Protein AF-A0A1G8YB36-F1 (afdb_monomer_lite)

Sequence (143 aa):
MKQILKNLIFAVAFITGFSSIAQTKIDSLIQKIDNKDVYLIFAQKMSPRISGSFGSEMVSIGKKATPELIKILDDHNKGIAAHVILSKIYNWEEPICCDVMSDGRIEIVFLNGLKIHIENNNLSATAEDLKANKAKWKQYTET

Radius of gyration: 20.12 Å; chains: 1; bounding box: 50×30×69 Å

Organism: NCBI:txid1128970

Foldseek 3Di:
DPPPPPPPPPPPPPPPPPLPVLVVLLVVLQVVAFQLQWAWDDDQATAIDGDDCSLVVLLVSAPVSLVVLLVCLLPFTHNNSSLNSNCSSVVVDGDSDFPFDDPPAWTWGAGPQQIWIAGPRGTTGDSVSSVVSSVVSCVVSVD

Secondary structure (DSSP, 8-state):
--SGGGSSSSSSSSSTTSHHHHHHHHHHHHTT--GGGEEEEESSSEEEEE-SHHHHHHHHHGGGGHHHHHHTTT-TTTHHHHHHHHHHHTT-PPPS----EE-SS-EEEEETTEEEEEETTEEE--HHHHHHHHHHHHHHHH-

pLDDT: mean 82.12, std 16.88, range [43.5, 97.94]

Structure (mmCIF, N/CA/C/O backbone):
data_AF-A0A1G8YB36-F1
#
_entry.id   AF-A0A1G8YB36-F1
#
loop_
_atom_site.group_PDB
_atom_site.id
_atom_site.type_symbol
_atom_site.label_atom_id
_atom_site.label_alt_id
_atom_site.label_comp_id
_atom_site.label_asym_id
_atom_site.label_entity_id
_atom_site.label_seq_id
_atom_site.pdbx_PDB_ins_code
_atom_site.Cartn_x
_atom_site.Cartn_y
_atom_site.Cartn_z
_atom_site.occupancy
_atom_site.B_iso_or_equiv
_atom_site.auth_seq_id
_atom_site.auth_comp_id
_atom_site.auth_asym_id
_atom_site.auth_atom_id
_atom_site.pdbx_PDB_model_num
ATOM 1 N N . MET A 1 1 ? -35.772 14.031 47.874 1.00 48.84 1 MET A N 1
ATOM 2 C CA . MET A 1 1 ? -35.018 14.184 46.603 1.00 48.84 1 MET A CA 1
ATOM 3 C C . MET A 1 1 ? -33.540 13.771 46.741 1.00 48.84 1 MET A C 1
ATOM 5 O O . MET A 1 1 ? -32.663 14.574 46.468 1.00 48.84 1 MET A O 1
ATOM 9 N N . LYS A 1 2 ? -33.213 12.540 47.174 1.00 48.88 2 LYS A N 1
ATOM 10 C CA . LYS A 1 2 ? -31.800 12.080 47.245 1.00 48.88 2 LYS A CA 1
ATOM 11 C C . LYS A 1 2 ? -31.557 10.617 46.831 1.00 48.88 2 LYS A C 1
ATOM 13 O O . LYS A 1 2 ? -30.420 10.168 46.879 1.00 48.88 2 LYS A O 1
ATOM 18 N N . GLN A 1 3 ? -32.583 9.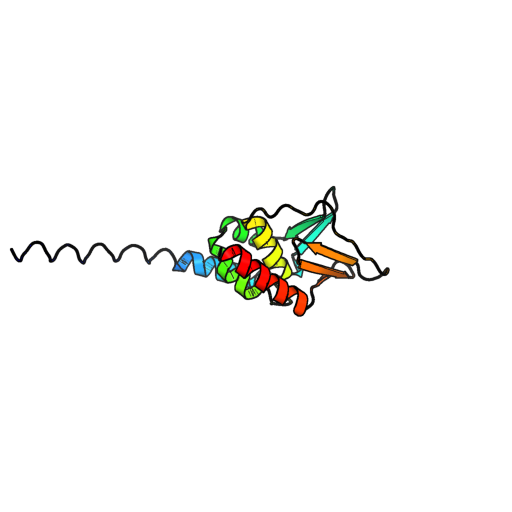896 46.364 1.00 45.22 3 GLN A N 1
ATOM 19 C CA . GLN A 1 3 ? -32.470 8.460 46.054 1.00 45.22 3 GLN A CA 1
ATOM 20 C C . GLN A 1 3 ? -32.474 8.127 44.549 1.00 45.22 3 GLN A C 1
ATOM 22 O O . GLN A 1 3 ? -32.121 7.018 44.175 1.00 45.22 3 GLN A O 1
ATOM 27 N N . ILE A 1 4 ? -32.832 9.076 43.677 1.00 50.53 4 ILE A N 1
ATOM 28 C CA . ILE A 1 4 ? -33.012 8.815 42.232 1.00 50.53 4 ILE A CA 1
ATOM 29 C C . ILE A 1 4 ? -31.695 9.007 41.448 1.00 50.53 4 ILE A C 1
ATOM 31 O O . ILE A 1 4 ? -31.552 8.532 40.329 1.00 50.53 4 ILE A O 1
ATOM 35 N N . LEU A 1 5 ? -30.676 9.626 42.059 1.00 45.31 5 LEU A N 1
ATOM 36 C CA . LEU A 1 5 ? -29.416 9.970 41.386 1.00 45.31 5 LEU A CA 1
ATOM 37 C C . LEU A 1 5 ? -28.323 8.883 41.458 1.00 45.31 5 LEU A C 1
ATOM 39 O O . LEU A 1 5 ? -27.223 9.102 40.964 1.00 45.31 5 LEU A O 1
ATOM 43 N N . LYS A 1 6 ? -28.582 7.726 42.086 1.00 45.09 6 LYS A N 1
ATOM 44 C CA . LYS A 1 6 ? -27.575 6.651 42.233 1.00 45.09 6 LYS A CA 1
ATOM 45 C C . LYS A 1 6 ? -27.633 5.574 41.147 1.00 45.09 6 LYS A C 1
ATOM 47 O O . LYS A 1 6 ? -26.659 4.849 40.983 1.00 45.09 6 LYS A O 1
ATOM 52 N N . ASN A 1 7 ? -28.709 5.515 40.361 1.00 43.50 7 ASN A N 1
ATOM 53 C CA . ASN A 1 7 ? -28.894 4.463 39.353 1.00 43.50 7 ASN A CA 1
ATOM 54 C C . ASN A 1 7 ? -28.491 4.877 37.927 1.00 43.50 7 ASN A C 1
ATOM 56 O O . ASN A 1 7 ? -28.580 4.059 37.019 1.00 43.50 7 ASN A O 1
ATOM 60 N N . LEU A 1 8 ? -28.013 6.110 37.713 1.00 44.62 8 LEU A N 1
ATOM 61 C CA . LEU A 1 8 ? -27.609 6.581 36.379 1.00 44.62 8 LEU A CA 1
ATOM 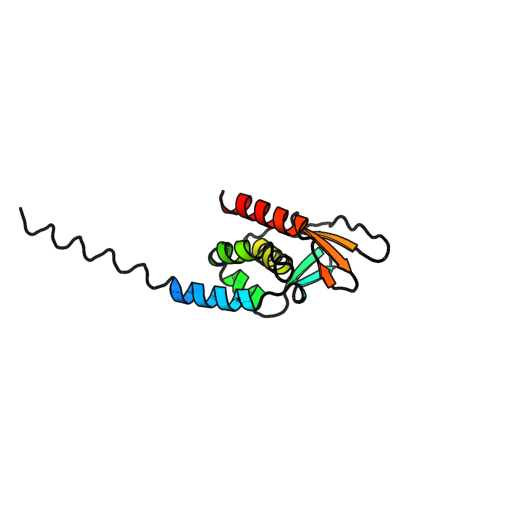62 C C . LEU A 1 8 ? -26.124 6.336 36.049 1.00 44.62 8 LEU A C 1
ATOM 64 O O . LEU A 1 8 ? -25.708 6.540 34.915 1.00 44.62 8 LEU A O 1
ATOM 68 N N . ILE A 1 9 ? -25.314 5.900 37.020 1.00 47.59 9 ILE A N 1
ATOM 69 C CA . ILE A 1 9 ? -23.853 5.767 36.850 1.00 47.59 9 ILE A CA 1
ATOM 70 C C . ILE A 1 9 ? -23.449 4.363 36.352 1.00 47.59 9 ILE A C 1
ATOM 72 O O . ILE A 1 9 ? -22.335 4.172 35.877 1.00 47.59 9 ILE A O 1
ATOM 76 N N . PHE A 1 10 ? -24.352 3.378 36.369 1.00 45.28 10 PHE A N 1
ATOM 77 C CA . PHE A 1 10 ? -23.999 1.981 36.073 1.00 45.28 10 PHE A CA 1
ATOM 78 C C . PHE A 1 10 ? -24.253 1.523 34.623 1.00 45.28 10 PHE A C 1
ATOM 80 O O . PHE A 1 10 ? -23.942 0.388 34.279 1.00 45.28 10 PHE A O 1
ATOM 87 N N . ALA A 1 11 ? -24.781 2.38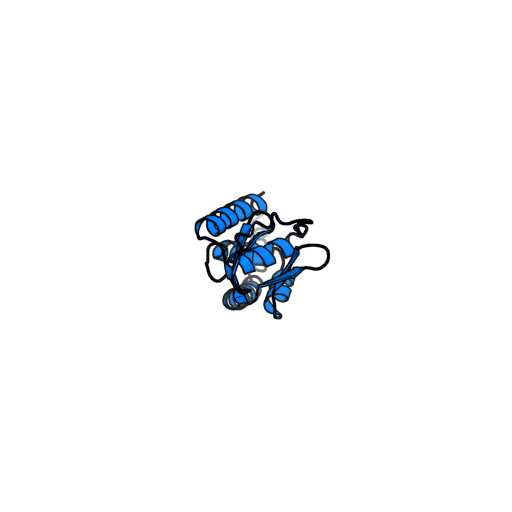8 33.751 1.00 48.94 11 ALA A N 1
ATOM 88 C CA . ALA A 1 11 ? -25.169 2.011 32.385 1.00 48.94 11 ALA A CA 1
ATOM 89 C C . ALA A 1 11 ? -24.134 2.359 31.289 1.00 48.94 11 ALA A C 1
ATOM 91 O O . ALA A 1 11 ? -24.391 2.110 30.116 1.00 48.94 11 ALA A O 1
ATOM 92 N N . VAL A 1 12 ? -22.964 2.915 31.635 1.00 48.38 12 VAL A N 1
ATOM 93 C CA . VAL A 1 12 ? -21.971 3.402 30.643 1.00 48.38 12 VAL A CA 1
ATOM 94 C C . VAL A 1 12 ? -20.789 2.434 30.430 1.00 48.38 12 VAL A C 1
ATOM 96 O O . VAL A 1 12 ? -19.962 2.636 29.548 1.00 48.38 12 VAL A O 1
ATOM 99 N N . ALA A 1 13 ? -20.709 1.322 31.167 1.00 48.97 13 ALA A N 1
ATOM 100 C CA . ALA A 1 13 ? -19.522 0.456 31.168 1.00 48.97 13 ALA A CA 1
ATOM 101 C C . ALA A 1 13 ? -19.534 -0.724 30.166 1.00 48.97 13 ALA A C 1
ATOM 103 O O . ALA A 1 13 ? -18.668 -1.588 30.265 1.00 48.97 13 ALA A O 1
ATOM 104 N N . PHE A 1 14 ? -20.475 -0.804 29.213 1.00 47.88 14 PHE A N 1
ATOM 105 C CA . PHE A 1 14 ? -20.656 -2.027 28.401 1.00 47.88 14 PHE A CA 1
ATOM 106 C C . PHE A 1 14 ? -20.268 -1.937 26.911 1.00 47.88 14 PHE A C 1
ATOM 108 O O . PHE A 1 14 ? -20.498 -2.887 26.169 1.00 47.88 14 PHE A O 1
ATOM 115 N N . ILE A 1 15 ? -19.657 -0.842 26.439 1.00 55.91 15 ILE A N 1
ATOM 116 C CA . ILE A 1 15 ? -19.346 -0.685 24.997 1.00 55.91 15 ILE A CA 1
ATOM 117 C C . ILE A 1 15 ? -17.862 -0.945 24.654 1.00 55.91 15 ILE A C 1
ATOM 119 O O . ILE A 1 15 ? -17.510 -1.094 23.488 1.00 55.91 15 ILE A O 1
ATOM 123 N N . THR A 1 16 ? -16.959 -1.099 25.626 1.00 51.06 16 THR A N 1
ATOM 124 C CA . THR A 1 16 ? -15.507 -1.153 25.340 1.00 51.06 16 THR A CA 1
ATOM 125 C C . THR A 1 16 ? -14.935 -2.550 25.046 1.00 51.06 16 THR A C 1
ATOM 127 O O . THR A 1 16 ? -13.752 -2.665 24.735 1.00 51.06 16 THR A O 1
ATOM 130 N N . GLY A 1 17 ? -15.741 -3.618 25.091 1.00 52.50 17 GLY A N 1
ATOM 131 C CA . GLY A 1 17 ? -15.248 -5.005 25.012 1.00 52.50 17 GLY A CA 1
ATOM 132 C C . GLY A 1 17 ? -15.002 -5.582 23.609 1.00 52.50 17 GLY A C 1
ATOM 133 O O . GLY A 1 17 ? -14.281 -6.566 23.482 1.00 52.50 17 GLY A O 1
ATOM 134 N N . PHE A 1 18 ? -15.564 -4.998 22.546 1.00 55.09 18 PHE A N 1
ATOM 135 C CA . PHE A 1 18 ? -15.475 -5.574 21.189 1.00 55.09 18 PHE A CA 1
ATOM 136 C C . PHE A 1 18 ? -14.261 -5.099 20.375 1.00 55.09 18 PHE A C 1
ATOM 138 O O . PHE A 1 18 ? -13.997 -5.625 19.292 1.00 55.09 18 PHE A O 1
ATOM 145 N N . SER A 1 19 ? -13.508 -4.121 20.881 1.00 59.50 19 SER A N 1
ATOM 146 C CA . SER A 1 19 ? -12.394 -3.505 20.150 1.00 59.50 19 SER A CA 1
ATOM 147 C C . SER A 1 19 ? -11.132 -4.375 20.126 1.00 59.50 19 SER A C 1
ATOM 149 O O . SER A 1 19 ? -10.384 -4.332 19.153 1.00 59.50 19 SER A O 1
ATOM 151 N N . SER A 1 20 ? -10.900 -5.197 21.155 1.00 67.12 20 SER A N 1
ATOM 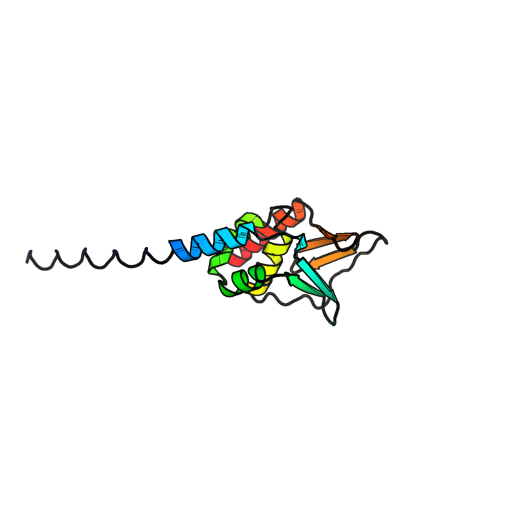152 C CA . SER A 1 20 ? -9.653 -5.963 21.306 1.00 67.12 20 SER A CA 1
ATOM 153 C C . SER A 1 20 ? -9.515 -7.094 20.283 1.00 67.12 20 SER A C 1
ATOM 155 O O . SER A 1 20 ? -8.469 -7.223 19.657 1.00 67.12 20 SER A O 1
ATOM 157 N N . ILE A 1 21 ? -10.578 -7.869 20.047 1.00 71.75 21 ILE A N 1
ATOM 158 C CA . ILE A 1 21 ? -10.549 -9.017 19.122 1.00 71.75 21 ILE A CA 1
ATOM 159 C C . ILE A 1 21 ? -10.363 -8.553 17.672 1.00 71.75 21 ILE A C 1
ATOM 161 O O . ILE A 1 21 ? -9.580 -9.138 16.921 1.00 71.75 21 ILE A O 1
ATOM 165 N N . ALA A 1 22 ? -11.066 -7.485 17.277 1.00 74.00 22 ALA A N 1
ATOM 166 C CA . ALA A 1 22 ? -10.917 -6.902 15.947 1.00 74.00 22 ALA A CA 1
ATOM 167 C C . ALA A 1 22 ? -9.489 -6.376 15.729 1.00 74.00 22 ALA A C 1
ATOM 169 O O . ALA A 1 22 ? -8.912 -6.635 14.675 1.00 74.00 22 ALA A O 1
ATOM 170 N N . GLN A 1 23 ? -8.903 -5.722 16.738 1.00 84.62 23 GLN A N 1
ATOM 171 C CA . GLN A 1 23 ? -7.526 -5.236 16.678 1.00 84.62 23 GLN A CA 1
ATOM 172 C C . GLN A 1 23 ? -6.518 -6.383 16.545 1.00 84.62 23 GLN A C 1
ATOM 174 O O . GLN A 1 23 ? -5.706 -6.361 15.629 1.00 84.62 23 GLN A O 1
ATOM 179 N N . THR A 1 24 ? -6.620 -7.442 17.359 1.00 86.75 24 THR A N 1
ATOM 180 C CA . THR A 1 24 ? -5.711 -8.601 17.267 1.00 86.75 24 THR A CA 1
ATOM 181 C C . THR A 1 24 ? -5.754 -9.261 15.887 1.00 86.75 24 THR A C 1
ATOM 183 O O . THR A 1 24 ? -4.722 -9.686 15.361 1.00 86.75 24 THR A O 1
ATOM 186 N N . LYS A 1 25 ? -6.941 -9.328 15.265 1.00 91.25 25 LYS A N 1
ATOM 187 C CA . LYS A 1 25 ? -7.074 -9.830 13.894 1.00 91.25 25 LYS A CA 1
ATOM 188 C C . LYS A 1 25 ? -6.385 -8.906 12.885 1.00 91.25 25 LYS A C 1
ATOM 190 O O . LYS A 1 25 ? -5.664 -9.408 12.026 1.00 91.25 25 LYS A O 1
ATOM 195 N N . ILE A 1 26 ? -6.591 -7.591 12.984 1.00 92.88 26 ILE A N 1
ATOM 196 C CA . ILE A 1 26 ? -5.935 -6.606 12.110 1.00 92.88 26 ILE A CA 1
ATOM 197 C C . ILE A 1 26 ? -4.416 -6.714 12.246 1.00 92.88 26 ILE A C 1
ATOM 199 O O . ILE A 1 26 ? -3.734 -6.866 11.239 1.00 92.88 26 ILE A O 1
ATOM 203 N N . ASP A 1 27 ? -3.893 -6.729 13.471 1.00 92.12 27 ASP A N 1
ATOM 204 C CA . ASP A 1 27 ? -2.456 -6.817 13.734 1.00 92.12 27 ASP A CA 1
ATOM 205 C C . ASP A 1 27 ? -1.856 -8.086 13.109 1.00 92.12 27 ASP A C 1
ATOM 207 O O . ASP A 1 27 ? -0.829 -8.028 12.433 1.00 92.12 27 ASP A O 1
ATOM 211 N N . SER A 1 28 ? -2.530 -9.233 13.259 1.00 93.25 28 SER A N 1
ATOM 212 C CA . SER A 1 28 ? -2.097 -10.496 12.648 1.00 93.25 28 SER A CA 1
ATOM 213 C C . SER A 1 28 ? -2.080 -10.441 11.119 1.00 93.25 28 SER A C 1
ATOM 215 O O . SER A 1 28 ? -1.180 -11.005 10.495 1.00 93.25 28 SER A O 1
ATOM 217 N N . LEU A 1 29 ? -3.058 -9.769 10.506 1.00 94.62 29 LEU A N 1
ATOM 218 C CA . LEU A 1 29 ? -3.117 -9.598 9.056 1.00 94.62 29 LEU A CA 1
ATOM 219 C C . LEU A 1 29 ? -2.037 -8.631 8.560 1.00 94.62 29 LEU A C 1
ATOM 221 O O . LEU A 1 29 ? -1.386 -8.938 7.568 1.00 94.62 29 LEU A O 1
ATOM 225 N N . ILE A 1 30 ? -1.785 -7.528 9.272 1.00 93.62 30 ILE A N 1
ATOM 226 C CA . ILE A 1 30 ? -0.722 -6.558 8.960 1.00 93.62 30 ILE A CA 1
ATOM 227 C C . ILE A 1 30 ? 0.653 -7.233 8.903 1.00 93.62 30 ILE A C 1
ATOM 229 O O . ILE A 1 30 ? 1.431 -6.949 7.995 1.00 93.62 30 ILE A O 1
ATOM 233 N N . GLN A 1 31 ? 0.946 -8.166 9.817 1.00 93.88 31 GLN A N 1
ATOM 234 C CA . GLN A 1 31 ? 2.218 -8.905 9.805 1.00 93.88 31 GLN A CA 1
ATOM 235 C C . GLN A 1 31 ? 2.402 -9.805 8.576 1.00 93.88 31 GLN A C 1
ATOM 237 O O . GLN A 1 31 ? 3.528 -10.177 8.259 1.00 93.88 31 GLN A O 1
ATOM 242 N N . LYS A 1 32 ? 1.314 -10.167 7.888 1.00 93.62 32 LYS A N 1
ATOM 243 C CA . LYS A 1 32 ? 1.347 -11.014 6.687 1.00 93.62 32 LYS A CA 1
ATOM 244 C C . LYS A 1 32 ? 1.411 -10.212 5.390 1.00 93.62 32 LYS A C 1
ATOM 246 O O . LYS A 1 32 ? 1.606 -10.812 4.343 1.00 93.62 32 LYS A O 1
ATOM 251 N N . ILE A 1 33 ? 1.212 -8.895 5.449 1.00 92.81 33 ILE A N 1
ATOM 252 C CA . ILE A 1 33 ? 1.262 -8.038 4.267 1.00 92.81 33 ILE A CA 1
ATOM 253 C C . ILE A 1 33 ? 2.702 -7.951 3.768 1.00 92.81 33 ILE A C 1
ATOM 255 O O . ILE A 1 33 ? 3.609 -7.619 4.533 1.00 92.81 33 ILE A O 1
ATOM 259 N N . ASP A 1 34 ? 2.874 -8.180 2.471 1.00 94.75 34 ASP A N 1
ATOM 260 C CA . ASP A 1 34 ? 4.139 -8.052 1.764 1.00 94.75 34 ASP A CA 1
ATOM 261 C C . ASP A 1 34 ? 3.870 -7.564 0.327 1.00 94.75 34 ASP A C 1
ATOM 263 O O . ASP A 1 34 ? 2.902 -7.969 -0.320 1.00 94.75 34 ASP A O 1
ATOM 267 N N . ASN A 1 35 ? 4.711 -6.667 -0.182 1.00 94.69 35 ASN A N 1
ATOM 268 C CA . ASN A 1 35 ? 4.623 -6.123 -1.533 1.00 94.69 35 ASN A CA 1
ATOM 269 C C . ASN A 1 35 ? 4.790 -7.215 -2.596 1.00 94.69 35 ASN A C 1
ATOM 271 O O . ASN A 1 35 ? 4.228 -7.074 -3.679 1.00 94.69 35 ASN A O 1
ATOM 275 N N . LYS A 1 36 ? 5.499 -8.312 -2.289 1.00 93.62 36 LYS A N 1
ATOM 276 C CA . LYS A 1 36 ? 5.661 -9.455 -3.205 1.00 93.62 36 LYS A CA 1
ATOM 277 C C . LYS A 1 36 ? 4.347 -10.166 -3.533 1.00 93.62 36 LYS A C 1
ATOM 279 O O . LYS A 1 36 ? 4.265 -10.864 -4.536 1.00 93.62 36 LYS A O 1
ATOM 284 N N . ASP A 1 37 ? 3.340 -10.020 -2.673 1.00 92.94 37 ASP A N 1
ATOM 285 C CA . ASP A 1 37 ? 2.018 -10.606 -2.882 1.00 92.94 37 ASP A CA 1
ATOM 286 C C . ASP A 1 37 ? 1.144 -9.725 -3.785 1.00 92.94 37 ASP A C 1
ATOM 288 O O . ASP A 1 37 ? 0.029 -10.101 -4.146 1.00 92.94 37 ASP A O 1
ATOM 292 N N . VAL A 1 38 ? 1.620 -8.534 -4.154 1.00 93.00 38 VAL A N 1
ATOM 293 C CA . VAL A 1 38 ? 0.936 -7.662 -5.103 1.00 93.00 38 VAL A CA 1
ATOM 294 C C . VAL A 1 38 ? 1.318 -8.071 -6.517 1.00 93.00 38 VAL A C 1
ATOM 296 O O . VAL A 1 38 ? 2.484 -8.278 -6.832 1.00 93.00 38 VAL A O 1
ATOM 299 N N . TYR A 1 39 ? 0.328 -8.135 -7.398 1.00 90.38 39 TYR A N 1
ATOM 300 C CA . TYR A 1 39 ? 0.549 -8.316 -8.827 1.00 90.38 39 TYR A CA 1
ATOM 301 C C . TYR A 1 39 ? -0.436 -7.470 -9.625 1.00 90.38 39 TYR A C 1
ATOM 303 O O . TYR A 1 39 ? -1.526 -7.131 -9.156 1.00 90.38 39 TYR A O 1
ATOM 311 N N . LEU A 1 40 ? -0.043 -7.114 -10.842 1.00 86.81 40 LEU A N 1
ATOM 312 C CA . LEU A 1 40 ? -0.845 -6.293 -11.739 1.00 86.81 40 LEU A CA 1
ATOM 313 C C . LEU A 1 40 ? -1.430 -7.192 -12.823 1.00 86.81 40 LEU A C 1
ATOM 315 O O . LEU A 1 40 ? -0.696 -7.882 -13.525 1.00 86.81 40 LEU A O 1
ATOM 319 N N . ILE A 1 41 ? -2.756 -7.199 -12.955 1.00 84.12 41 ILE A N 1
ATOM 320 C CA . ILE A 1 41 ? -3.413 -7.840 -14.093 1.00 84.12 41 ILE A CA 1
ATOM 321 C C . ILE A 1 41 ? -3.565 -6.798 -15.192 1.00 84.12 41 ILE A C 1
ATOM 323 O O . ILE A 1 41 ? -4.184 -5.752 -14.982 1.00 84.12 41 ILE A O 1
ATOM 327 N N . PHE A 1 42 ? -3.039 -7.126 -16.368 1.00 75.50 42 PHE A N 1
ATOM 328 C CA . PHE A 1 42 ? -3.215 -6.344 -17.581 1.00 75.50 42 PHE A CA 1
ATOM 329 C C . PHE A 1 42 ? -4.269 -7.024 -18.461 1.00 75.50 42 PHE A C 1
ATOM 331 O O . PHE A 1 42 ? -3.976 -7.962 -19.197 1.00 75.50 42 PHE A O 1
ATOM 338 N N . ALA A 1 43 ? -5.528 -6.606 -18.310 1.00 69.69 43 ALA A N 1
ATOM 339 C CA . ALA A 1 43 ? -6.625 -7.057 -19.167 1.00 69.69 43 ALA A CA 1
ATOM 340 C C . ALA A 1 43 ? -7.080 -5.900 -20.069 1.00 69.69 43 ALA A C 1
ATOM 342 O O . ALA A 1 43 ? -6.500 -5.675 -21.122 1.00 69.69 43 ALA A O 1
ATOM 343 N N . GLN A 1 44 ? -8.086 -5.136 -19.635 1.00 65.81 44 GLN A N 1
ATOM 344 C CA . GLN A 1 44 ? -8.542 -3.900 -20.297 1.00 65.81 44 GLN A CA 1
ATOM 345 C C . GLN A 1 44 ? -8.140 -2.632 -19.530 1.00 65.81 44 GLN A C 1
ATOM 347 O O . GLN A 1 44 ? -8.144 -1.539 -20.084 1.00 65.81 44 GLN A O 1
ATOM 352 N N . LYS A 1 45 ? -7.818 -2.789 -18.243 1.00 70.06 45 LYS A N 1
ATOM 353 C CA . LYS A 1 45 ? -7.300 -1.770 -17.326 1.00 70.06 45 LYS A CA 1
ATOM 354 C C . LYS A 1 45 ? -6.188 -2.410 -16.502 1.00 70.06 45 LYS A C 1
ATOM 356 O O . LYS A 1 45 ? -6.203 -3.633 -16.318 1.00 70.06 45 LYS A O 1
ATOM 361 N N . MET A 1 46 ? -5.254 -1.605 -16.002 1.00 76.56 46 MET A N 1
ATOM 362 C CA . MET A 1 46 ? -4.247 -2.092 -15.063 1.00 76.56 46 MET A CA 1
ATOM 363 C C . MET A 1 46 ? -4.884 -2.228 -13.681 1.00 76.56 46 MET A C 1
ATOM 365 O O . MET A 1 46 ? -5.284 -1.246 -13.060 1.00 76.56 46 MET A O 1
ATOM 369 N N . SER A 1 47 ? -4.994 -3.468 -13.218 1.00 80.88 47 SER A N 1
ATOM 370 C CA . SER A 1 47 ? -5.763 -3.807 -12.027 1.00 80.88 47 SER A CA 1
ATOM 371 C C . SER A 1 47 ? -4.859 -4.428 -10.965 1.00 80.88 47 SER A C 1
ATOM 373 O O . SER A 1 47 ? -4.409 -5.567 -11.150 1.00 80.88 47 SER A O 1
ATOM 375 N N . PRO A 1 48 ? -4.567 -3.733 -9.850 1.00 87.62 48 PRO A N 1
ATOM 376 C CA . PRO A 1 48 ? -3.777 -4.328 -8.791 1.00 87.62 48 PRO A CA 1
ATOM 377 C C . PRO A 1 48 ? -4.572 -5.397 -8.038 1.00 87.62 48 PRO A C 1
ATOM 379 O O . PRO A 1 48 ? -5.745 -5.246 -7.660 1.00 87.62 48 PRO A O 1
ATOM 382 N N . ARG A 1 49 ? -3.901 -6.513 -7.788 1.00 88.31 49 ARG A N 1
ATOM 383 C CA . ARG A 1 49 ? -4.399 -7.654 -7.030 1.00 88.31 49 ARG A CA 1
ATOM 384 C C . ARG A 1 49 ? -3.397 -8.018 -5.945 1.00 88.31 49 ARG A C 1
ATOM 386 O O . ARG A 1 49 ? -2.235 -7.647 -6.011 1.00 88.31 49 ARG A O 1
ATOM 393 N N . ILE A 1 50 ? -3.898 -8.708 -4.927 1.00 90.19 50 ILE A N 1
ATOM 394 C CA . ILE A 1 50 ? -3.106 -9.234 -3.817 1.00 90.19 50 ILE A CA 1
ATOM 395 C C . ILE A 1 50 ? -3.384 -10.731 -3.768 1.00 90.19 50 ILE A C 1
ATOM 397 O O . ILE A 1 50 ? -4.554 -11.124 -3.795 1.00 90.19 50 ILE A O 1
ATOM 401 N N . SER A 1 51 ? -2.338 -11.550 -3.762 1.00 87.00 51 SER A N 1
ATOM 402 C CA . SER A 1 51 ? -2.436 -12.996 -3.595 1.00 87.00 51 SER A CA 1
ATOM 403 C C . SER A 1 51 ? -2.768 -13.372 -2.152 1.00 87.00 51 SER A C 1
ATOM 405 O O . SER A 1 51 ? -2.466 -12.654 -1.204 1.00 87.00 51 SER A O 1
ATOM 407 N N . GLY A 1 52 ? -3.394 -14.537 -1.979 1.00 83.19 52 GLY A N 1
ATOM 408 C CA . GLY A 1 52 ? -3.759 -15.058 -0.662 1.00 83.19 52 GLY A CA 1
ATOM 409 C C . GLY A 1 52 ? -5.039 -14.455 -0.068 1.00 83.19 52 GLY A C 1
ATOM 410 O O . GLY A 1 52 ? -5.655 -13.543 -0.620 1.00 83.19 52 GLY A O 1
ATOM 411 N N . SER A 1 53 ? -5.471 -15.008 1.070 1.00 86.19 53 SER A N 1
ATOM 412 C CA . SER A 1 53 ? -6.715 -14.599 1.740 1.00 86.19 53 SER A CA 1
ATOM 413 C C . SER A 1 53 ? -6.570 -13.317 2.558 1.00 86.19 53 SER A C 1
ATOM 415 O O . SER A 1 53 ? -7.559 -12.639 2.806 1.00 86.19 53 SER A O 1
ATOM 417 N N . PHE A 1 54 ? -5.357 -12.935 2.968 1.00 87.12 54 PHE A N 1
ATOM 418 C CA . PHE A 1 54 ? -5.183 -11.819 3.900 1.00 87.12 54 PHE A CA 1
ATOM 419 C C . PHE A 1 54 ? -5.629 -10.479 3.297 1.00 87.12 54 PHE A C 1
ATOM 421 O O . PHE A 1 54 ? -6.224 -9.661 3.995 1.00 87.12 54 PHE A O 1
ATOM 428 N N . GLY A 1 55 ? -5.394 -10.263 1.997 1.00 85.56 55 GLY A N 1
ATOM 429 C CA . GLY A 1 55 ? -5.828 -9.054 1.302 1.00 85.56 55 GLY A CA 1
ATOM 430 C C . GLY A 1 55 ? -7.352 -8.940 1.260 1.00 85.56 55 GLY A C 1
ATOM 431 O O . GLY A 1 55 ? -7.897 -7.882 1.571 1.00 85.56 55 GLY A O 1
ATOM 432 N N . SER A 1 56 ? -8.058 -10.029 0.935 1.00 88.88 56 SER A N 1
ATOM 433 C CA . SER A 1 56 ? -9.526 -10.046 0.942 1.00 88.88 56 SER A CA 1
ATOM 434 C C . SER A 1 56 ? -10.097 -9.955 2.358 1.00 88.88 56 SER A C 1
ATOM 436 O O . SER A 1 56 ? -11.087 -9.257 2.570 1.00 88.88 56 SER A O 1
ATOM 438 N N . GLU A 1 57 ? -9.444 -10.572 3.344 1.00 93.00 57 GLU A N 1
ATOM 439 C CA . GLU A 1 57 ? -9.801 -10.441 4.755 1.00 93.00 57 GLU A CA 1
ATOM 440 C C . GLU A 1 57 ? -9.654 -8.995 5.248 1.00 93.00 57 GLU A C 1
ATOM 442 O O . GLU A 1 57 ? -10.584 -8.478 5.866 1.00 93.00 57 GLU A O 1
ATOM 447 N N . MET A 1 58 ? -8.556 -8.302 4.930 1.00 93.12 58 MET A N 1
ATOM 448 C CA . MET A 1 58 ? -8.384 -6.886 5.279 1.00 93.12 58 MET A CA 1
ATOM 449 C C . MET A 1 58 ? -9.432 -5.997 4.609 1.00 93.12 58 MET A C 1
ATOM 451 O O . MET A 1 58 ? -10.021 -5.141 5.268 1.00 93.12 58 MET A O 1
ATOM 455 N N . VAL A 1 59 ? -9.735 -6.237 3.329 1.00 92.69 59 VAL A N 1
ATOM 456 C CA . VAL A 1 59 ? -10.818 -5.526 2.630 1.00 92.69 59 VAL A CA 1
ATOM 457 C C . VAL A 1 59 ? -12.173 -5.787 3.297 1.00 92.69 59 VAL A C 1
ATOM 459 O O . VAL A 1 59 ? -12.953 -4.853 3.456 1.00 92.69 59 VAL A O 1
ATOM 462 N N . SER A 1 60 ? -12.439 -7.015 3.759 1.00 92.81 60 SER A N 1
ATOM 463 C CA . SER A 1 60 ? -13.684 -7.363 4.463 1.00 92.81 60 SER A CA 1
ATOM 464 C C . SER A 1 60 ? -13.822 -6.691 5.836 1.00 92.81 60 SER A C 1
ATOM 466 O O . SER A 1 60 ? -14.932 -6.364 6.250 1.00 92.81 60 SER A O 1
ATOM 468 N N . ILE A 1 61 ? -12.704 -6.440 6.532 1.00 94.00 61 ILE A N 1
ATOM 469 C CA . ILE A 1 61 ? -12.680 -5.630 7.763 1.00 94.00 61 ILE A CA 1
ATOM 470 C C . ILE A 1 61 ? -13.045 -4.170 7.445 1.00 94.00 61 ILE A C 1
ATOM 472 O O . ILE A 1 61 ? -13.658 -3.481 8.268 1.00 94.00 61 ILE A O 1
ATOM 476 N N . GLY A 1 62 ? -12.709 -3.708 6.238 1.00 93.31 62 GLY A N 1
ATOM 477 C CA . GLY A 1 62 ? -13.099 -2.408 5.710 1.00 93.31 62 GLY A CA 1
ATOM 478 C C . GLY A 1 62 ? -12.392 -1.253 6.413 1.00 93.31 62 GLY A C 1
ATOM 479 O O . GLY A 1 62 ? -11.262 -1.375 6.883 1.00 93.31 62 GLY A O 1
ATOM 480 N N . LYS A 1 63 ? -13.086 -0.114 6.534 1.00 94.62 63 LYS A N 1
ATOM 481 C CA . LYS A 1 63 ? -12.531 1.142 7.079 1.00 94.62 63 LYS A CA 1
ATOM 482 C C . LYS A 1 63 ? -11.963 1.026 8.502 1.00 94.62 63 LYS A C 1
ATOM 484 O O . LYS A 1 63 ? -11.171 1.867 8.911 1.00 94.62 63 LYS A O 1
ATOM 489 N N . LYS A 1 64 ? -12.317 -0.021 9.259 1.00 93.31 64 LYS A N 1
ATOM 490 C CA . LYS A 1 64 ? -11.724 -0.294 10.581 1.00 93.31 64 LYS A CA 1
ATOM 491 C C . LYS A 1 64 ? -10.229 -0.632 10.508 1.00 93.31 64 LYS A C 1
ATOM 493 O O . LYS A 1 64 ? -9.521 -0.377 11.471 1.00 93.31 64 LYS A O 1
ATOM 498 N N . ALA A 1 65 ? -9.748 -1.170 9.385 1.00 95.00 65 ALA A N 1
ATOM 499 C CA . ALA A 1 65 ? -8.332 -1.469 9.173 1.00 95.00 65 ALA A CA 1
ATOM 500 C C . ALA A 1 65 ? -7.509 -0.241 8.736 1.00 95.00 65 ALA A C 1
ATOM 502 O O . ALA A 1 65 ? -6.279 -0.291 8.766 1.00 95.00 65 ALA A O 1
ATOM 503 N N . THR A 1 66 ? -8.161 0.862 8.339 1.00 95.62 66 THR A N 1
ATOM 504 C CA . THR A 1 66 ? -7.504 2.051 7.771 1.00 95.62 66 THR A CA 1
ATOM 505 C C . THR A 1 66 ? -6.369 2.607 8.641 1.00 95.62 66 THR A C 1
ATOM 507 O O . THR A 1 66 ? -5.293 2.836 8.088 1.00 95.62 66 THR A O 1
ATOM 510 N N . PRO A 1 67 ? -6.521 2.799 9.971 1.00 95.25 67 PRO A N 1
ATOM 511 C CA . PRO A 1 67 ? -5.451 3.384 10.782 1.00 95.25 67 PRO A CA 1
ATOM 512 C C . PRO A 1 67 ? -4.167 2.547 10.777 1.00 95.25 67 PRO A C 1
ATOM 514 O O . PRO A 1 67 ? -3.075 3.099 10.659 1.00 95.25 67 PRO A O 1
ATOM 517 N N . GLU A 1 68 ? -4.287 1.219 10.859 1.00 96.06 68 GLU A N 1
ATOM 518 C CA . GLU A 1 68 ? -3.129 0.318 10.837 1.00 96.06 68 GLU A CA 1
ATOM 519 C C . GLU A 1 68 ? -2.495 0.238 9.448 1.00 96.06 68 GLU A C 1
ATOM 521 O O . GLU A 1 68 ? -1.272 0.259 9.326 1.00 96.06 68 GLU A O 1
ATOM 526 N N . LEU A 1 69 ? -3.311 0.241 8.390 1.00 96.94 69 LEU A N 1
ATOM 527 C CA . LEU A 1 69 ? -2.818 0.298 7.015 1.00 96.94 69 LEU A CA 1
ATOM 528 C C . LEU A 1 69 ? -2.047 1.596 6.747 1.00 96.94 69 LEU A C 1
ATOM 530 O O . LEU A 1 69 ? -0.964 1.548 6.173 1.00 96.94 69 LEU A O 1
ATOM 534 N N . ILE A 1 70 ? -2.539 2.747 7.222 1.00 97.19 70 ILE A N 1
ATOM 535 C CA . ILE A 1 70 ? -1.847 4.037 7.074 1.00 97.19 70 ILE A CA 1
ATOM 536 C C . ILE A 1 70 ? -0.480 4.027 7.763 1.00 97.19 70 ILE A C 1
ATOM 538 O O . ILE A 1 70 ? 0.473 4.611 7.238 1.00 97.19 70 ILE A O 1
ATOM 542 N N . LYS A 1 71 ? -0.349 3.375 8.927 1.00 96.81 71 LYS A N 1
ATOM 543 C CA . LYS A 1 71 ? 0.927 3.312 9.659 1.00 96.81 71 LYS A CA 1
ATOM 544 C C . LYS A 1 71 ? 2.038 2.661 8.843 1.00 96.81 71 LYS A C 1
ATOM 546 O O . LYS A 1 71 ? 3.173 3.102 8.986 1.00 96.81 71 LYS A O 1
ATOM 551 N N . ILE A 1 72 ? 1.706 1.685 7.997 1.00 97.25 72 ILE A N 1
ATOM 552 C CA . ILE A 1 72 ? 2.667 0.894 7.216 1.00 97.25 72 ILE A CA 1
ATOM 553 C C . ILE A 1 72 ? 2.832 1.368 5.762 1.00 97.25 72 ILE A C 1
ATOM 555 O O . ILE A 1 72 ? 3.546 0.728 4.996 1.00 97.25 72 ILE A O 1
ATOM 559 N N . LEU A 1 73 ? 2.189 2.469 5.348 1.00 97.56 73 LEU A N 1
ATOM 560 C CA . LEU A 1 73 ? 2.276 2.955 3.960 1.00 97.56 73 LEU A CA 1
ATOM 561 C C . LEU A 1 73 ? 3.682 3.406 3.539 1.00 97.56 73 LEU A C 1
ATOM 563 O O . LEU A 1 73 ? 3.960 3.454 2.347 1.00 97.56 73 LEU A O 1
ATOM 567 N N . ASP A 1 74 ? 4.544 3.741 4.495 1.00 97.25 74 ASP A N 1
ATOM 568 C CA . ASP A 1 74 ? 5.951 4.109 4.304 1.00 97.25 74 ASP A CA 1
ATOM 569 C C . ASP A 1 74 ? 6.932 2.945 4.535 1.00 97.25 74 ASP A C 1
ATOM 571 O O . ASP A 1 74 ? 8.143 3.140 4.463 1.00 97.25 74 ASP A O 1
ATOM 575 N N . ASP A 1 75 ? 6.434 1.728 4.775 1.00 97.69 75 ASP A N 1
ATOM 576 C CA . ASP A 1 75 ? 7.255 0.518 4.855 1.00 97.69 75 ASP A CA 1
ATOM 577 C C . ASP A 1 75 ? 7.605 0.024 3.439 1.00 97.69 75 ASP A C 1
ATOM 579 O O . ASP A 1 75 ? 6.722 -0.273 2.631 1.00 97.69 75 ASP A O 1
ATOM 583 N N . HIS A 1 76 ? 8.896 -0.115 3.136 1.00 95.75 76 HIS A N 1
ATOM 584 C CA . HIS A 1 76 ? 9.383 -0.558 1.824 1.00 95.75 76 HIS A CA 1
ATOM 585 C C . HIS A 1 76 ? 8.916 -1.953 1.401 1.00 95.75 76 HIS A C 1
ATOM 587 O O . HIS A 1 76 ? 8.844 -2.228 0.205 1.00 95.75 76 HIS A O 1
ATOM 593 N N . ASN A 1 77 ? 8.576 -2.816 2.356 1.00 96.31 77 ASN A N 1
ATOM 594 C CA . ASN A 1 77 ? 8.108 -4.170 2.097 1.00 96.31 77 ASN A CA 1
ATOM 595 C C . ASN A 1 77 ? 6.585 -4.281 2.133 1.00 96.31 77 ASN A C 1
ATOM 597 O O . ASN A 1 77 ? 6.074 -5.320 1.745 1.00 96.31 77 ASN A O 1
ATOM 601 N N . LYS A 1 78 ? 5.848 -3.264 2.603 1.00 96.62 78 LYS A N 1
ATOM 602 C CA . LYS A 1 78 ? 4.384 -3.365 2.787 1.00 96.62 78 LYS A CA 1
ATOM 603 C C . LYS A 1 78 ? 3.575 -2.241 2.151 1.00 96.62 78 LYS A C 1
ATOM 605 O O . LYS A 1 78 ? 2.366 -2.386 1.980 1.00 96.62 78 LYS A O 1
ATOM 610 N N . GLY A 1 79 ? 4.205 -1.116 1.822 1.00 97.06 79 GLY A N 1
ATOM 611 C CA . GLY A 1 79 ? 3.517 0.118 1.453 1.00 97.06 79 GLY A CA 1
ATOM 612 C C . GLY A 1 79 ? 2.689 0.027 0.169 1.00 97.06 79 GL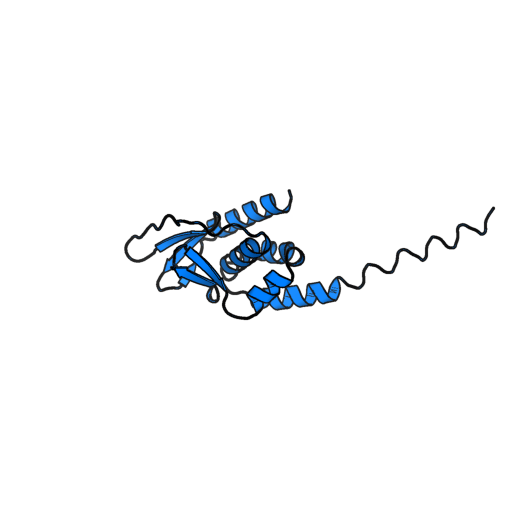Y A C 1
ATOM 613 O O . GLY A 1 79 ? 1.602 0.601 0.108 1.00 97.06 79 GLY A O 1
ATOM 614 N N . ILE A 1 80 ? 3.141 -0.744 -0.828 1.00 96.38 80 ILE A N 1
ATOM 615 C CA . ILE A 1 80 ? 2.388 -0.972 -2.072 1.00 96.38 80 ILE A CA 1
ATOM 616 C C . ILE A 1 80 ? 1.160 -1.830 -1.770 1.00 96.38 80 ILE A C 1
ATOM 618 O O . ILE A 1 80 ? 0.045 -1.474 -2.147 1.00 96.38 80 ILE A O 1
ATOM 622 N N . ALA A 1 81 ? 1.336 -2.928 -1.036 1.00 95.94 81 ALA A N 1
ATOM 623 C CA . ALA A 1 81 ? 0.229 -3.797 -0.656 1.00 95.94 81 ALA A CA 1
ATOM 624 C C . ALA A 1 81 ? -0.806 -3.055 0.205 1.00 95.94 81 ALA A C 1
ATOM 626 O O . ALA A 1 81 ? -2.006 -3.131 -0.062 1.00 95.94 81 ALA A O 1
ATOM 627 N N . ALA A 1 82 ? -0.354 -2.264 1.181 1.00 96.81 82 ALA A N 1
ATOM 628 C CA . ALA A 1 82 ? -1.219 -1.426 2.004 1.00 96.81 82 ALA A CA 1
ATOM 629 C C . ALA A 1 82 ? -2.003 -0.403 1.165 1.00 96.81 82 ALA A C 1
ATOM 631 O O . ALA A 1 82 ? -3.209 -0.249 1.366 1.00 96.81 82 ALA A O 1
ATOM 632 N N . HIS A 1 83 ? -1.354 0.240 0.185 1.00 95.88 83 HIS A N 1
ATOM 633 C CA . HIS A 1 83 ? -2.016 1.139 -0.761 1.00 95.88 83 HIS A CA 1
ATOM 634 C C . HIS A 1 83 ? -3.124 0.417 -1.539 1.00 95.88 83 HIS A C 1
ATOM 636 O O . HIS A 1 83 ? -4.254 0.897 -1.581 1.00 95.88 83 HIS A O 1
ATOM 642 N N . VAL A 1 84 ? -2.839 -0.762 -2.099 1.00 94.12 84 VAL A N 1
ATOM 643 C CA . VAL A 1 84 ? -3.819 -1.538 -2.878 1.00 94.12 84 VAL A CA 1
ATOM 644 C C . VAL A 1 84 ? -5.018 -1.959 -2.021 1.00 94.12 84 VAL A C 1
ATOM 646 O O . VAL A 1 84 ? -6.159 -1.881 -2.481 1.00 94.12 84 VAL A O 1
ATOM 649 N N . ILE A 1 85 ? -4.795 -2.372 -0.768 1.00 95.06 85 ILE A N 1
ATOM 650 C CA . ILE A 1 85 ? -5.882 -2.700 0.171 1.00 95.06 85 ILE A CA 1
ATOM 651 C C . ILE A 1 85 ? -6.742 -1.463 0.442 1.00 95.06 85 ILE A C 1
ATOM 653 O O . ILE A 1 85 ? -7.967 -1.546 0.352 1.00 95.06 85 ILE A O 1
ATOM 657 N N . LEU A 1 86 ? -6.125 -0.317 0.743 1.00 95.00 86 LEU A N 1
ATOM 658 C CA . LEU A 1 86 ? -6.849 0.931 0.988 1.00 95.00 86 LEU A CA 1
ATOM 659 C C . LEU A 1 86 ? -7.655 1.370 -0.240 1.00 95.00 86 LEU A C 1
ATOM 661 O O . LEU A 1 86 ? -8.836 1.683 -0.102 1.00 95.00 86 LEU A O 1
ATOM 665 N N . SER A 1 87 ? -7.078 1.311 -1.444 1.00 92.81 87 SER A N 1
ATOM 666 C CA . SER A 1 87 ? -7.808 1.606 -2.682 1.00 92.81 87 SER A CA 1
ATOM 667 C C . SER A 1 87 ? -9.052 0.731 -2.831 1.00 92.81 87 SER A C 1
ATOM 669 O O . SER A 1 87 ? -10.109 1.243 -3.184 1.00 92.81 87 SER A O 1
ATOM 671 N N . LYS A 1 88 ? -8.977 -0.561 -2.482 1.00 91.75 88 LYS A N 1
ATOM 672 C CA . LYS A 1 88 ? -10.150 -1.450 -2.489 1.00 91.75 88 LYS A CA 1
ATOM 673 C C . LYS A 1 88 ? -11.176 -1.099 -1.411 1.00 91.75 88 LYS A C 1
ATOM 675 O O . LYS A 1 88 ? -12.363 -1.082 -1.706 1.00 91.75 88 LYS A O 1
ATOM 680 N N . ILE A 1 89 ? -10.746 -0.794 -0.184 1.00 94.00 89 ILE A N 1
ATOM 681 C CA . ILE A 1 89 ? -11.649 -0.411 0.921 1.00 94.00 89 ILE A CA 1
ATOM 682 C C . ILE A 1 89 ? -12.467 0.841 0.570 1.00 94.00 89 ILE A C 1
ATOM 684 O O . ILE A 1 89 ? -13.639 0.936 0.937 1.00 94.00 89 ILE A O 1
ATOM 688 N N . TYR A 1 90 ? -11.856 1.798 -0.127 1.00 92.38 90 TYR A N 1
ATOM 689 C CA . TYR A 1 90 ? -12.489 3.064 -0.503 1.00 92.38 90 TYR A CA 1
ATOM 690 C C . TYR A 1 90 ? -13.066 3.067 -1.924 1.00 92.38 90 TYR A C 1
ATOM 692 O O . TYR A 1 90 ? -13.534 4.108 -2.372 1.00 92.38 90 TYR A O 1
ATOM 700 N N . ASN A 1 91 ? -13.080 1.918 -2.614 1.00 86.31 91 ASN A N 1
ATOM 701 C CA . ASN A 1 91 ? -13.516 1.794 -4.010 1.00 86.31 91 ASN A CA 1
ATOM 702 C C . ASN A 1 91 ? -12.866 2.838 -4.933 1.00 86.31 91 ASN A C 1
ATOM 704 O O . ASN A 1 91 ? -13.524 3.401 -5.806 1.00 86.31 91 ASN A O 1
ATOM 708 N N . TRP A 1 92 ? -11.579 3.122 -4.727 1.00 81.12 92 TRP A N 1
ATOM 709 C CA . TRP A 1 92 ? -10.846 4.021 -5.603 1.00 81.12 92 TRP A CA 1
ATOM 710 C C . TRP A 1 92 ? -10.727 3.355 -6.972 1.00 81.12 92 TRP A C 1
ATOM 712 O O . TRP A 1 92 ? -10.054 2.330 -7.105 1.00 81.12 92 TRP A O 1
ATOM 722 N N . GLU A 1 93 ? -11.442 3.912 -7.953 1.00 67.94 93 GLU A N 1
ATOM 723 C CA . GLU A 1 93 ? -11.541 3.355 -9.299 1.00 67.94 93 GLU A CA 1
ATOM 724 C C . GLU A 1 93 ? -10.162 3.026 -9.873 1.00 67.94 93 GLU 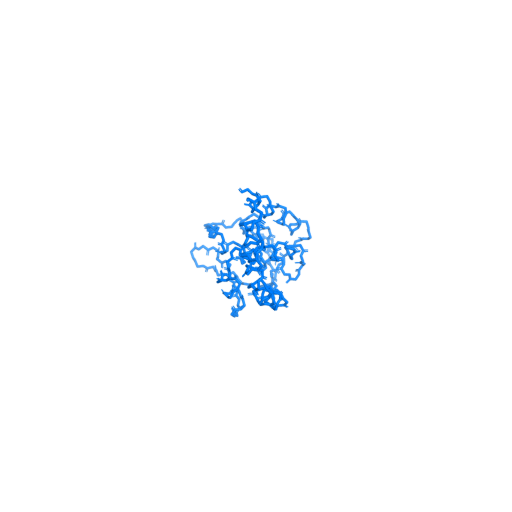A C 1
ATOM 726 O O . GLU A 1 93 ? -9.225 3.819 -9.791 1.00 67.94 93 GLU A O 1
ATOM 731 N N . GLU A 1 94 ? -10.043 1.831 -10.451 1.00 61.47 94 GLU A N 1
ATOM 732 C CA . GLU A 1 94 ? -8.809 1.382 -11.087 1.00 61.47 94 GLU A CA 1
ATOM 733 C C . GLU A 1 94 ? -8.519 2.281 -12.304 1.00 61.47 94 GLU A C 1
ATOM 735 O O . GLU A 1 94 ? -9.405 2.437 -13.161 1.00 61.47 94 GLU A O 1
ATOM 740 N N . PRO A 1 95 ? -7.317 2.885 -12.405 1.00 57.00 95 PRO A N 1
ATOM 741 C CA . PRO A 1 95 ? -7.008 3.791 -13.500 1.00 57.00 95 PRO A CA 1
ATOM 742 C C . PRO A 1 95 ? -7.163 3.074 -14.847 1.00 57.00 95 PRO A C 1
ATOM 744 O O . PRO A 1 95 ? -6.711 1.946 -15.045 1.00 57.00 95 PRO A O 1
ATOM 747 N N . ILE A 1 96 ? -7.836 3.744 -15.787 1.00 51.16 96 ILE A N 1
ATOM 748 C CA . ILE A 1 96 ? -8.118 3.217 -17.134 1.00 51.16 96 ILE A CA 1
ATOM 749 C C . ILE A 1 96 ? -6.845 3.183 -17.995 1.00 51.16 96 ILE A C 1
ATOM 751 O O . ILE A 1 96 ? -6.765 2.437 -18.963 1.00 51.16 96 ILE A O 1
ATOM 755 N N . CYS A 1 97 ? -5.821 3.940 -17.611 1.00 51.50 97 CYS A N 1
ATOM 756 C CA . CYS A 1 97 ? -4.521 3.964 -18.253 1.00 51.50 97 CYS A CA 1
ATOM 757 C C . CYS A 1 97 ? -3.485 4.358 -17.196 1.00 51.50 97 CYS A C 1
ATOM 759 O O . CYS A 1 97 ? -3.722 5.294 -16.431 1.00 51.50 97 CYS A O 1
ATOM 761 N N . CYS A 1 98 ? -2.366 3.646 -17.132 1.00 59.50 98 CYS A N 1
ATOM 762 C CA . CYS A 1 98 ? -1.194 4.104 -16.398 1.00 59.50 98 CYS A CA 1
ATOM 763 C C . CYS A 1 98 ? -0.266 4.765 -17.412 1.00 59.50 98 CYS A C 1
ATOM 765 O O . CYS A 1 98 ? -0.084 4.217 -18.499 1.00 59.50 98 CYS A O 1
ATOM 767 N N . ASP A 1 99 ? 0.342 5.897 -17.061 1.00 58.00 99 ASP A N 1
ATOM 768 C CA . ASP A 1 99 ? 1.491 6.399 -17.812 1.00 58.00 99 ASP A CA 1
ATOM 769 C C . ASP A 1 99 ? 2.623 5.381 -17.649 1.00 58.00 99 ASP A C 1
ATOM 771 O O . ASP A 1 99 ? 3.339 5.401 -16.649 1.00 58.00 99 ASP A O 1
ATOM 775 N N . VAL A 1 100 ? 2.724 4.439 -18.591 1.00 63.97 100 VAL A N 1
ATOM 776 C CA . VAL A 1 100 ? 3.815 3.467 -18.634 1.00 63.97 100 VAL A CA 1
ATOM 777 C C . VAL A 1 100 ? 5.006 4.156 -19.276 1.00 63.97 100 VAL A C 1
ATOM 779 O O . VAL A 1 100 ? 5.076 4.300 -20.496 1.00 63.97 100 VAL A O 1
ATOM 782 N N . MET A 1 101 ? 5.949 4.603 -18.452 1.00 63.12 101 MET A N 1
ATOM 783 C CA . MET A 1 101 ? 7.269 4.998 -18.937 1.00 63.12 101 MET A CA 1
ATOM 784 C C . MET A 1 101 ? 8.163 3.761 -18.907 1.00 63.12 101 MET A C 1
ATOM 786 O O . MET A 1 101 ? 8.351 3.176 -17.842 1.00 63.12 101 MET A O 1
ATOM 790 N N . SER A 1 102 ? 8.688 3.360 -20.063 1.00 67.75 102 SER A N 1
ATOM 791 C CA . SER A 1 102 ? 9.625 2.242 -20.183 1.00 67.75 102 SER A CA 1
ATOM 792 C C . SER A 1 102 ? 10.946 2.741 -20.756 1.00 67.75 102 SER A C 1
ATOM 794 O O . SER A 1 102 ? 10.964 3.393 -21.800 1.00 67.75 102 SER A O 1
ATOM 796 N N . ASP A 1 103 ? 12.049 2.431 -20.077 1.00 63.31 103 ASP A N 1
ATOM 797 C CA . ASP A 1 103 ? 13.414 2.617 -20.589 1.00 63.31 103 ASP A CA 1
ATOM 798 C C . ASP A 1 103 ? 14.012 1.317 -21.168 1.00 63.31 103 ASP A C 1
ATOM 800 O O . ASP A 1 103 ? 15.189 1.266 -21.527 1.00 63.31 103 ASP A O 1
ATOM 804 N N . GLY A 1 104 ? 13.196 0.258 -21.265 1.00 65.44 104 GLY A N 1
ATOM 805 C CA . GLY A 1 104 ? 13.591 -1.080 -21.703 1.00 65.44 104 GLY A CA 1
ATOM 806 C C . GLY A 1 104 ? 14.013 -2.038 -20.580 1.00 65.44 104 GLY A C 1
ATOM 807 O O . GLY A 1 104 ? 14.201 -3.220 -20.863 1.00 65.44 104 GLY A O 1
ATOM 808 N N . ARG A 1 105 ? 14.146 -1.581 -19.324 1.00 72.06 105 ARG A N 1
ATOM 809 C CA . ARG A 1 105 ? 14.437 -2.438 -18.151 1.00 72.06 105 ARG A CA 1
ATOM 810 C C . ARG A 1 105 ? 13.471 -2.235 -16.992 1.00 72.06 105 ARG A C 1
ATOM 812 O O . ARG A 1 105 ? 13.163 -3.199 -16.295 1.00 72.06 105 ARG A O 1
ATOM 819 N N . ILE A 1 106 ? 13.013 -1.004 -16.795 1.00 79.62 106 ILE A N 1
ATOM 820 C CA . ILE A 1 106 ? 12.107 -0.630 -15.714 1.00 79.62 106 ILE A CA 1
ATOM 821 C C . ILE A 1 106 ? 10.848 -0.035 -16.334 1.00 79.62 106 ILE A C 1
ATOM 823 O O . ILE A 1 106 ? 10.918 0.886 -17.150 1.00 79.62 106 ILE A O 1
ATOM 827 N N . GLU A 1 107 ? 9.691 -0.548 -15.926 1.00 86.38 107 GLU A N 1
ATOM 828 C CA . GLU A 1 107 ? 8.405 0.078 -16.223 1.00 86.38 107 GLU A CA 1
ATOM 829 C C . GLU A 1 107 ? 7.948 0.883 -15.009 1.00 86.38 107 GLU A C 1
ATOM 831 O O . GLU A 1 107 ? 7.989 0.407 -13.875 1.00 86.38 107 GLU A O 1
ATOM 836 N N . ILE A 1 108 ? 7.512 2.117 -15.229 1.00 86.06 108 ILE A N 1
ATOM 837 C CA . ILE A 1 108 ? 6.927 2.955 -14.181 1.00 86.06 108 ILE A CA 1
ATOM 838 C C . ILE A 1 108 ? 5.421 2.989 -14.390 1.00 86.06 108 ILE A C 1
ATOM 840 O O . ILE A 1 108 ? 4.971 3.278 -15.492 1.00 86.06 108 ILE A O 1
ATOM 844 N N . VAL A 1 109 ? 4.648 2.735 -13.336 1.00 86.25 109 VAL A N 1
ATOM 845 C CA . VAL A 1 109 ? 3.184 2.815 -13.350 1.00 86.25 109 VAL A CA 1
ATOM 846 C C . VAL A 1 109 ? 2.685 3.694 -12.214 1.00 86.25 109 VAL A C 1
ATOM 848 O O . VAL A 1 109 ? 3.262 3.724 -11.126 1.00 86.25 109 VAL A O 1
ATOM 851 N N . PHE A 1 110 ? 1.583 4.400 -12.453 1.00 86.31 110 PHE A N 1
ATOM 852 C CA . PHE A 1 110 ? 0.907 5.192 -11.432 1.00 86.31 110 PHE A CA 1
ATOM 853 C C . PHE A 1 110 ? -0.413 4.523 -11.056 1.00 86.31 110 PHE A C 1
ATOM 855 O O . PHE A 1 110 ? -1.330 4.435 -11.872 1.00 86.31 110 PHE A O 1
ATOM 862 N N . LEU A 1 111 ? -0.516 4.067 -9.808 1.00 85.12 111 LEU A N 1
ATOM 863 C CA . LEU A 1 111 ? -1.742 3.518 -9.233 1.00 85.12 111 LEU A CA 1
ATOM 864 C C . LEU A 1 111 ? -2.287 4.512 -8.222 1.00 85.12 111 LEU A C 1
ATOM 866 O O . LEU A 1 111 ? -1.678 4.723 -7.179 1.00 85.12 111 LEU A O 1
ATOM 870 N N . ASN A 1 112 ? -3.400 5.172 -8.551 1.00 82.38 112 ASN A N 1
ATOM 871 C CA . ASN A 1 112 ? -4.076 6.114 -7.650 1.00 82.38 112 ASN A CA 1
ATOM 872 C C . ASN A 1 112 ? -3.118 7.134 -7.000 1.00 82.38 112 ASN A C 1
ATOM 874 O O . ASN A 1 112 ? -3.197 7.454 -5.815 1.00 82.38 112 ASN A O 1
ATOM 878 N N . GLY A 1 113 ? -2.166 7.636 -7.793 1.00 83.00 113 GLY A N 1
ATOM 879 C CA . GLY A 1 113 ? -1.179 8.622 -7.359 1.00 83.00 113 GLY A CA 1
ATOM 880 C C . GLY A 1 113 ? 0.028 8.073 -6.588 1.00 83.00 113 GLY A C 1
ATOM 881 O O . GLY A 1 113 ? 0.838 8.893 -6.143 1.00 83.00 113 GLY A O 1
ATOM 882 N N . LEU A 1 114 ? 0.164 6.749 -6.440 1.00 91.44 114 LEU A N 1
ATOM 883 C CA . LEU A 1 114 ? 1.399 6.069 -6.043 1.00 91.44 114 LEU A CA 1
ATOM 884 C C . LEU A 1 114 ? 2.187 5.664 -7.294 1.00 91.44 114 LEU A C 1
ATOM 886 O O . LEU A 1 114 ? 1.666 4.964 -8.161 1.00 91.44 114 LEU A O 1
ATOM 890 N N . LYS A 1 115 ? 3.449 6.089 -7.363 1.00 91.81 115 LYS A N 1
ATOM 891 C CA . LYS A 1 115 ? 4.400 5.684 -8.397 1.00 91.81 115 LYS A CA 1
ATOM 892 C C . LYS A 1 115 ? 5.034 4.345 -8.017 1.00 91.81 115 LYS A C 1
ATOM 894 O O . LYS A 1 115 ? 5.559 4.202 -6.915 1.00 91.81 115 LYS A O 1
ATOM 899 N N . ILE A 1 116 ? 4.978 3.378 -8.924 1.00 91.75 116 ILE A N 1
ATOM 900 C CA . ILE A 1 116 ? 5.506 2.025 -8.742 1.00 91.75 116 ILE A CA 1
ATOM 901 C C . ILE A 1 116 ? 6.456 1.713 -9.892 1.00 91.75 116 ILE A C 1
ATOM 903 O O . ILE A 1 116 ? 6.153 1.979 -11.050 1.00 91.75 116 ILE A O 1
ATOM 907 N N . HIS A 1 117 ? 7.604 1.152 -9.548 1.00 92.06 117 HIS A N 1
ATOM 908 C CA . HIS A 1 117 ? 8.636 0.679 -10.451 1.00 92.06 117 HIS A CA 1
ATOM 909 C C . HIS A 1 117 ? 8.509 -0.842 -10.570 1.00 92.06 117 HIS A C 1
ATOM 911 O O . HIS A 1 117 ? 8.482 -1.544 -9.555 1.00 92.06 117 HIS A O 1
ATOM 917 N N . ILE A 1 118 ? 8.428 -1.337 -11.798 1.00 90.06 118 ILE A N 1
ATOM 918 C CA . ILE A 1 118 ? 8.327 -2.751 -12.140 1.00 90.06 118 ILE A CA 1
ATOM 919 C C . ILE A 1 118 ? 9.640 -3.166 -12.794 1.00 90.06 118 ILE A C 1
ATOM 921 O O . ILE A 1 118 ? 9.999 -2.658 -13.855 1.00 90.06 118 ILE A O 1
ATOM 925 N N . GLU A 1 119 ? 10.344 -4.106 -12.172 1.00 90.31 119 GLU A N 1
ATOM 926 C CA . GLU A 1 119 ? 11.577 -4.684 -12.708 1.00 90.31 119 GLU A CA 1
ATOM 927 C C . GLU A 1 119 ? 11.560 -6.199 -12.484 1.00 90.31 119 GLU A C 1
ATOM 929 O O . GLU A 1 119 ? 11.437 -6.668 -11.353 1.00 90.31 119 GLU A O 1
ATOM 934 N N . ASN A 1 120 ? 11.663 -6.993 -13.556 1.00 87.12 120 ASN A N 1
ATOM 935 C CA . ASN A 1 120 ? 11.607 -8.463 -13.491 1.00 87.12 120 ASN A CA 1
ATOM 936 C C . ASN A 1 120 ? 10.376 -8.998 -12.723 1.00 87.12 120 ASN A C 1
ATOM 938 O O . ASN A 1 120 ? 10.497 -9.914 -11.911 1.00 87.12 120 ASN A O 1
ATOM 942 N N . ASN A 1 121 ? 9.195 -8.410 -12.959 1.00 83.50 121 ASN A N 1
ATOM 943 C CA . ASN A 1 121 ? 7.936 -8.672 -12.239 1.00 83.50 121 ASN A CA 1
ATOM 944 C C . ASN A 1 121 ? 7.930 -8.307 -10.743 1.00 83.50 121 ASN A C 1
ATOM 946 O O . ASN A 1 121 ? 6.948 -8.587 -10.059 1.00 83.50 121 ASN A O 1
ATOM 950 N N . ASN A 1 122 ? 8.977 -7.660 -10.229 1.00 90.31 122 ASN A N 1
ATOM 951 C CA . ASN A 1 122 ? 8.996 -7.156 -8.861 1.00 90.31 122 ASN A CA 1
ATOM 952 C C . ASN A 1 122 ? 8.487 -5.720 -8.821 1.00 90.31 122 ASN A C 1
ATOM 954 O O . ASN A 1 122 ? 8.936 -4.868 -9.587 1.00 90.31 122 ASN A O 1
ATOM 958 N N . LEU A 1 123 ? 7.572 -5.459 -7.891 1.00 92.62 123 LEU A N 1
ATOM 959 C CA . LEU A 1 123 ? 7.020 -4.135 -7.638 1.00 92.62 123 LEU A CA 1
ATOM 960 C C . LEU A 1 123 ? 7.817 -3.453 -6.530 1.00 92.62 123 LEU A C 1
ATOM 962 O O . LEU A 1 123 ? 7.986 -4.000 -5.441 1.00 92.62 123 LEU A O 1
ATOM 966 N N . SER A 1 124 ? 8.267 -2.232 -6.790 1.00 95.31 124 SER A N 1
ATOM 967 C CA . SER A 1 124 ? 8.967 -1.403 -5.813 1.00 95.31 124 SER A CA 1
ATOM 968 C C . SER A 1 124 ? 8.502 0.049 -5.888 1.00 95.31 124 SER A C 1
ATOM 970 O O . SER A 1 124 ? 7.935 0.492 -6.881 1.00 95.31 124 SER A O 1
ATOM 972 N N . ALA A 1 125 ? 8.698 0.796 -4.808 1.00 95.62 125 ALA A N 1
ATOM 973 C CA . ALA A 1 125 ? 8.429 2.225 -4.749 1.00 95.62 125 ALA A CA 1
ATOM 974 C C . ALA A 1 125 ? 9.532 2.889 -3.928 1.00 95.62 125 ALA A C 1
ATOM 976 O O . ALA A 1 125 ? 10.065 2.294 -2.982 1.00 95.62 125 ALA A O 1
ATOM 977 N N . THR A 1 126 ? 9.894 4.116 -4.296 1.00 96.50 126 THR A N 1
ATOM 978 C CA . THR A 1 126 ? 10.925 4.853 -3.564 1.00 96.50 126 THR A CA 1
ATOM 979 C C . THR A 1 126 ? 10.409 5.273 -2.184 1.00 96.50 126 THR A C 1
ATOM 981 O O . THR A 1 126 ? 9.203 5.369 -1.951 1.00 96.50 126 THR A O 1
ATOM 984 N N . ALA A 1 127 ? 11.322 5.562 -1.250 1.00 97.50 127 ALA A N 1
ATOM 985 C CA . ALA A 1 127 ? 10.948 6.054 0.080 1.00 97.50 127 ALA A CA 1
ATOM 986 C C . ALA A 1 127 ? 10.139 7.362 -0.004 1.00 97.50 127 ALA A C 1
ATOM 988 O O . ALA A 1 127 ? 9.222 7.594 0.783 1.00 97.50 127 ALA A O 1
ATOM 989 N N . GLU A 1 128 ? 10.478 8.209 -0.978 1.00 97.69 128 GLU A N 1
ATOM 990 C CA . GLU A 1 128 ? 9.793 9.470 -1.244 1.00 97.69 128 GLU A CA 1
ATOM 991 C C . GLU A 1 128 ? 8.360 9.237 -1.735 1.00 97.69 128 GLU A C 1
ATOM 993 O O . GLU A 1 128 ? 7.424 9.798 -1.159 1.00 97.69 128 GLU A O 1
ATOM 998 N N . ASP A 1 129 ? 8.172 8.347 -2.715 1.00 96.69 129 ASP A N 1
ATOM 999 C CA . ASP A 1 129 ? 6.850 7.999 -3.247 1.00 96.69 129 ASP A CA 1
ATOM 1000 C C . ASP A 1 129 ? 5.944 7.400 -2.162 1.00 96.69 129 ASP A C 1
ATOM 1002 O O . ASP A 1 129 ? 4.775 7.775 -2.038 1.00 96.69 129 ASP A O 1
ATOM 1006 N N . LEU A 1 130 ? 6.487 6.512 -1.321 1.00 97.94 130 LEU A N 1
ATOM 1007 C CA . LEU A 1 130 ? 5.757 5.900 -0.210 1.00 97.94 130 LEU A CA 1
ATOM 1008 C C . LEU A 1 130 ? 5.360 6.928 0.862 1.00 97.94 130 LEU A C 1
ATOM 1010 O O . LEU A 1 130 ? 4.216 6.945 1.330 1.00 97.94 130 LEU A O 1
ATOM 1014 N N . LYS A 1 131 ? 6.269 7.843 1.216 1.00 97.81 131 LYS A N 1
ATOM 1015 C CA . LYS A 1 131 ? 5.987 8.932 2.162 1.00 97.81 131 LYS A CA 1
ATOM 1016 C C . LYS A 1 131 ? 4.916 9.884 1.625 1.00 97.81 131 LYS A C 1
ATOM 1018 O O . LYS A 1 131 ? 3.999 10.252 2.364 1.00 97.81 131 LYS A O 1
ATOM 1023 N N . ALA A 1 132 ? 5.001 10.258 0.349 1.00 96.25 132 ALA A N 1
ATOM 1024 C CA . ALA A 1 132 ? 4.000 11.093 -0.309 1.00 96.25 132 ALA A CA 1
ATOM 1025 C C . ALA A 1 132 ? 2.633 10.393 -0.352 1.00 96.25 132 ALA A C 1
ATOM 1027 O O . ALA A 1 132 ? 1.608 11.002 -0.045 1.00 96.25 132 ALA A O 1
ATOM 1028 N N . ASN A 1 133 ? 2.611 9.095 -0.656 1.00 95.62 133 ASN A N 1
ATOM 1029 C CA . ASN A 1 133 ? 1.406 8.272 -0.642 1.00 95.62 133 ASN A CA 1
ATOM 1030 C C . ASN A 1 133 ? 0.758 8.203 0.753 1.00 95.62 133 ASN A C 1
ATOM 1032 O O . ASN A 1 133 ? -0.449 8.404 0.877 1.00 95.62 133 ASN A O 1
ATOM 1036 N N . LYS A 1 134 ? 1.547 8.018 1.820 1.00 96.94 134 LYS A N 1
ATOM 1037 C CA . LYS A 1 134 ? 1.053 8.070 3.208 1.00 96.94 134 LYS A CA 1
ATOM 1038 C C . LYS A 1 134 ? 0.410 9.415 3.544 1.00 96.94 134 LYS A C 1
ATOM 1040 O O . LYS A 1 134 ? -0.642 9.441 4.178 1.00 96.94 134 LYS A O 1
ATOM 1045 N N . ALA A 1 135 ? 1.012 10.524 3.113 1.00 95.62 135 ALA A N 1
ATOM 1046 C CA . ALA A 1 135 ? 0.453 11.859 3.325 1.00 95.62 135 ALA A CA 1
ATOM 1047 C C . ALA A 1 135 ? -0.884 12.054 2.586 1.00 95.62 135 ALA A C 1
ATOM 1049 O O . ALA A 1 135 ? -1.844 12.523 3.195 1.00 95.62 135 ALA A O 1
ATOM 1050 N N . LYS A 1 136 ? -0.974 11.622 1.319 1.00 93.50 136 LYS A N 1
ATOM 1051 C CA . LYS A 1 136 ? -2.218 11.665 0.528 1.00 93.50 136 LYS A CA 1
ATOM 1052 C C . LYS A 1 136 ? -3.340 10.866 1.190 1.00 93.50 136 LYS A C 1
ATOM 1054 O O . LYS A 1 136 ? -4.454 11.364 1.313 1.00 93.50 136 LYS A O 1
ATOM 1059 N N . TRP A 1 137 ? -3.045 9.652 1.660 1.00 94.88 137 TRP A N 1
ATOM 1060 C CA . TRP A 1 137 ? -4.034 8.820 2.346 1.00 94.88 137 TRP A CA 1
ATOM 1061 C C . TRP A 1 137 ? -4.508 9.434 3.657 1.00 94.88 137 TRP A C 1
ATOM 1063 O O . TRP A 1 137 ? -5.712 9.476 3.885 1.00 94.88 137 TRP A O 1
ATOM 1073 N N . LYS A 1 138 ? -3.600 9.967 4.485 1.00 95.00 138 LYS A N 1
ATOM 1074 C CA . LYS A 1 138 ? -3.992 10.693 5.703 1.00 95.00 138 LYS A CA 1
ATOM 1075 C C . LYS A 1 138 ? -4.966 11.821 5.381 1.00 95.00 138 LYS A C 1
ATOM 1077 O O . LYS A 1 138 ? -6.062 11.835 5.929 1.00 95.00 138 LYS A O 1
ATOM 1082 N N . GLN A 1 139 ? -4.613 12.672 4.416 1.00 93.31 139 GLN A N 1
ATOM 1083 C CA . GLN A 1 139 ? -5.470 13.772 3.979 1.00 93.31 139 GLN A CA 1
ATOM 1084 C C . GLN A 1 139 ? -6.846 13.286 3.502 1.00 93.31 139 GLN A C 1
ATOM 1086 O O . GLN A 1 139 ? -7.852 13.880 3.865 1.00 93.31 139 GLN A O 1
ATOM 1091 N N . TYR A 1 140 ? -6.896 12.207 2.719 1.00 90.81 140 TYR A N 1
ATOM 1092 C CA . TYR A 1 140 ? -8.141 11.660 2.172 1.00 90.81 140 TYR A CA 1
ATOM 1093 C C . TYR A 1 140 ? -9.052 11.012 3.227 1.00 90.81 140 TYR A C 1
ATOM 1095 O O . TYR A 1 140 ? -10.268 10.985 3.065 1.00 90.81 140 TYR A O 1
ATOM 1103 N N . THR A 1 141 ? -8.482 10.446 4.293 1.00 90.25 141 THR A N 1
ATOM 1104 C CA . THR A 1 141 ? -9.250 9.705 5.313 1.00 90.25 141 THR A CA 1
ATOM 1105 C C . THR A 1 141 ? -9.616 10.525 6.543 1.00 90.25 141 THR A C 1
ATOM 1107 O O . THR A 1 141 ? -10.456 10.085 7.325 1.00 90.25 141 THR A O 1
ATOM 1110 N N . GLU A 1 142 ? -8.961 11.669 6.739 1.00 81.50 142 GLU A N 1
ATOM 1111 C CA . GLU A 1 142 ? -9.231 12.600 7.841 1.00 81.50 142 GLU A CA 1
ATOM 1112 C C . GLU A 1 142 ? -10.308 13.648 7.490 1.00 81.50 142 GLU A C 1
ATOM 1114 O O . GLU A 1 142 ? -10.802 14.326 8.390 1.00 81.50 142 GLU A O 1
ATOM 1119 N N . THR A 1 143 ? -10.691 13.763 6.213 1.00 55.47 143 THR A N 1
ATOM 1120 C CA . THR A 1 143 ? -11.862 14.520 5.722 1.00 55.47 143 THR A CA 1
ATOM 1121 C C . THR A 1 143 ? -13.146 13.702 5.745 1.00 55.47 143 THR A C 1
ATOM 1123 O O . THR A 1 143 ? -14.194 14.275 6.113 1.00 55.47 143 THR A O 1
#